Protein AF-A0A937LJG2-F1 (afdb_monomer)

Secondary structure (DSSP, 8-state):
--S--SSHHHHHHHHHHHHHHHTTTTS-HHHHHHHHHHTTS-HHHHHHHHTTSSPPPTTTHHHHHHHHHHHHHHTT--

Structure (mmCIF, N/CA/C/O backbone):
data_AF-A0A937LJG2-F1
#
_entry.id   AF-A0A937LJG2-F1
#
loop_
_atom_site.group_PDB
_atom_site.id
_atom_site.type_symbol
_atom_site.label_atom_id
_atom_site.label_alt_id
_atom_site.label_comp_id
_atom_site.label_asym_id
_atom_site.label_entity_id
_atom_site.label_seq_id
_atom_site.pdbx_PDB_ins_code
_atom_site.Cartn_x
_atom_site.Cartn_y
_atom_site.Cartn_z
_atom_site.occupancy
_atom_site.B_iso_or_equiv
_atom_site.auth_seq_id
_atom_site.auth_comp_id
_atom_site.auth_asym_id
_atom_site.auth_atom_id
_atom_site.pdbx_PDB_model_num
ATOM 1 N N . MET A 1 1 ? 13.971 -21.834 -7.014 1.00 49.81 1 MET A N 1
ATOM 2 C CA . MET A 1 1 ? 14.713 -21.292 -5.848 1.00 49.81 1 MET A CA 1
ATOM 3 C C . MET A 1 1 ? 14.646 -19.771 -5.976 1.00 49.81 1 MET A C 1
ATOM 5 O O . MET A 1 1 ? 15.243 -19.260 -6.901 1.00 49.81 1 MET A O 1
ATOM 9 N N . ARG A 1 2 ? 13.818 -18.990 -5.281 1.00 42.72 2 ARG A N 1
ATOM 10 C CA . ARG A 1 2 ? 13.587 -18.826 -3.841 1.00 42.72 2 ARG A CA 1
ATOM 11 C C . ARG A 1 2 ? 12.143 -18.317 -3.665 1.00 42.72 2 ARG A C 1
ATOM 13 O O . ARG A 1 2 ? 11.908 -17.118 -3.682 1.00 42.72 2 ARG A O 1
ATOM 20 N N . TRP A 1 3 ? 11.171 -19.217 -3.546 1.00 48.81 3 TRP A N 1
ATOM 21 C CA . TRP A 1 3 ? 9.837 -18.826 -3.092 1.00 48.81 3 TRP A CA 1
ATOM 22 C C . TRP A 1 3 ? 9.892 -18.634 -1.578 1.00 48.81 3 TRP A C 1
ATOM 24 O O . TRP A 1 3 ? 10.338 -19.531 -0.867 1.00 48.81 3 TRP A O 1
ATOM 34 N N . ALA A 1 4 ? 9.469 -17.463 -1.106 1.00 54.38 4 ALA A N 1
ATOM 35 C CA . ALA A 1 4 ? 9.038 -17.239 0.269 1.00 54.38 4 ALA A CA 1
ATOM 36 C C . ALA A 1 4 ? 10.000 -17.742 1.366 1.00 54.38 4 ALA A C 1
ATOM 38 O O . ALA A 1 4 ? 9.677 -18.647 2.140 1.00 54.38 4 ALA A O 1
ATOM 39 N N . SER A 1 5 ? 11.162 -17.103 1.533 1.00 46.53 5 SER A N 1
ATOM 40 C CA . SER A 1 5 ? 11.898 -17.251 2.797 1.00 46.53 5 SER A CA 1
ATOM 41 C C . SER A 1 5 ? 11.245 -16.413 3.902 1.00 46.53 5 SER A C 1
ATOM 43 O O . SER A 1 5 ? 11.691 -15.326 4.243 1.00 46.53 5 SER A O 1
ATOM 45 N N . ARG A 1 6 ? 10.163 -16.990 4.440 1.00 50.38 6 ARG A N 1
ATOM 46 C CA . ARG A 1 6 ? 9.860 -17.137 5.872 1.00 50.38 6 ARG A CA 1
ATOM 47 C C . ARG A 1 6 ? 9.821 -15.843 6.704 1.00 50.38 6 ARG A C 1
ATOM 49 O O . ARG A 1 6 ? 10.785 -15.523 7.388 1.00 50.38 6 ARG A O 1
ATOM 56 N N . ARG A 1 7 ? 8.641 -15.200 6.694 1.00 53.78 7 ARG A N 1
ATOM 57 C CA . ARG A 1 7 ? 8.022 -14.251 7.665 1.00 53.78 7 ARG A CA 1
ATOM 58 C C . ARG A 1 7 ? 7.509 -12.954 7.033 1.00 53.78 7 ARG A C 1
ATOM 60 O O . ARG A 1 7 ? 6.358 -12.615 7.256 1.00 53.78 7 ARG A O 1
ATOM 67 N N . GLY A 1 8 ? 8.277 -12.322 6.145 1.00 54.62 8 GLY A N 1
ATOM 68 C CA . GLY A 1 8 ? 7.911 -11.002 5.606 1.00 54.62 8 GLY A CA 1
ATOM 69 C C . GLY A 1 8 ? 6.728 -10.971 4.627 1.00 54.62 8 GLY A C 1
ATOM 70 O O . GLY A 1 8 ? 6.088 -9.935 4.497 1.00 54.62 8 GLY A O 1
ATOM 71 N N . LEU A 1 9 ? 6.417 -12.085 3.953 1.00 65.38 9 LEU A N 1
ATOM 72 C CA . LEU A 1 9 ? 5.359 -12.139 2.928 1.00 65.38 9 LEU A CA 1
ATOM 73 C C . LEU A 1 9 ? 3.950 -12.235 3.527 1.00 65.38 9 LEU A C 1
ATOM 75 O O . LEU A 1 9 ? 3.027 -11.654 2.982 1.00 65.38 9 LEU A O 1
ATOM 79 N N . LEU A 1 10 ? 3.790 -12.910 4.669 1.00 71.44 10 LEU A N 1
ATOM 80 C CA . LEU A 1 10 ? 2.495 -12.993 5.353 1.00 71.44 10 LEU A CA 1
ATOM 81 C C . LEU A 1 10 ? 2.159 -11.676 6.062 1.00 71.44 10 LEU A C 1
ATOM 83 O O . LEU A 1 10 ? 1.019 -11.234 6.046 1.00 71.44 10 LEU A O 1
ATOM 87 N N . GLU A 1 11 ? 3.170 -11.017 6.636 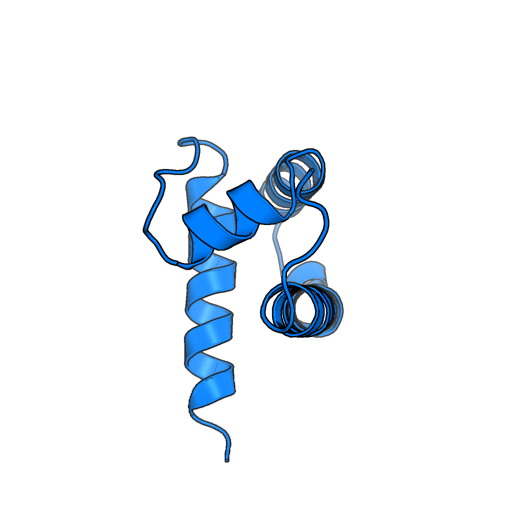1.00 75.31 11 GLU A N 1
ATOM 88 C CA . GLU A 1 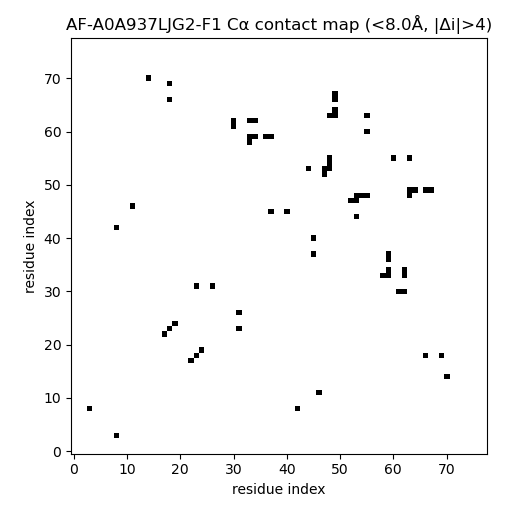11 ? 3.029 -9.652 7.153 1.00 75.31 11 GLU A CA 1
ATOM 89 C C . GLU A 1 11 ? 2.690 -8.665 6.032 1.00 75.31 11 GLU A C 1
ATOM 91 O O . GLU A 1 11 ? 1.885 -7.767 6.247 1.00 75.31 11 GLU A O 1
ATOM 96 N N . LEU A 1 12 ? 3.278 -8.835 4.840 1.00 77.31 12 LEU A N 1
ATOM 97 C CA . LEU A 1 12 ? 2.951 -8.028 3.667 1.00 77.31 12 LEU A CA 1
ATOM 98 C C . LEU A 1 12 ? 1.516 -8.276 3.197 1.00 77.31 12 LEU A C 1
ATOM 100 O O . LEU A 1 12 ? 0.810 -7.308 2.956 1.00 77.31 12 LEU A O 1
ATOM 104 N N . ASP A 1 13 ? 1.092 -9.535 3.092 1.00 79.62 13 ASP A N 1
ATOM 105 C CA . ASP A 1 13 ? -0.256 -9.910 2.655 1.00 79.62 13 ASP A CA 1
ATOM 106 C C . ASP A 1 13 ? -1.330 -9.377 3.613 1.00 79.62 13 ASP A C 1
ATOM 108 O O . ASP A 1 13 ? -2.247 -8.684 3.184 1.00 79.62 13 ASP A O 1
ATOM 112 N N . LEU A 1 14 ? -1.148 -9.570 4.926 1.00 80.75 14 LEU A N 1
ATOM 113 C CA . LEU A 1 14 ? -2.030 -8.997 5.948 1.00 80.75 14 LEU A CA 1
ATOM 114 C C . LEU A 1 14 ? -2.077 -7.473 5.860 1.00 80.75 14 LEU A C 1
ATOM 116 O O . LEU A 1 14 ? -3.142 -6.870 5.919 1.00 80.75 14 LEU A O 1
ATOM 120 N N . PHE A 1 15 ? -0.918 -6.845 5.692 1.00 80.94 15 PHE A N 1
ATOM 121 C CA . PHE A 1 15 ? -0.811 -5.399 5.630 1.00 80.94 15 PHE A CA 1
ATOM 122 C C . PHE A 1 15 ? -1.439 -4.805 4.359 1.00 80.94 15 PHE A C 1
ATOM 124 O O . PHE A 1 15 ? -2.126 -3.786 4.429 1.00 80.94 15 PHE A O 1
ATOM 131 N N . LEU A 1 16 ? -1.224 -5.437 3.203 1.00 83.12 16 LEU A N 1
ATOM 132 C CA . LEU A 1 16 ? -1.875 -5.074 1.946 1.00 83.12 16 LEU A CA 1
ATOM 133 C C . LEU A 1 16 ? -3.382 -5.318 2.029 1.00 83.12 16 LEU A C 1
ATOM 135 O O . LEU A 1 16 ? -4.144 -4.481 1.553 1.00 83.12 16 LEU A O 1
ATOM 139 N N . GLY A 1 17 ? -3.809 -6.406 2.672 1.00 83.94 17 GLY A N 1
ATOM 140 C CA . GLY A 1 17 ? -5.210 -6.705 2.947 1.00 83.94 17 GLY A CA 1
ATOM 141 C C . GLY A 1 17 ? -5.882 -5.618 3.785 1.00 83.94 17 GLY A C 1
ATOM 142 O O . GLY A 1 17 ? -6.922 -5.100 3.384 1.00 83.94 17 GLY A O 1
ATOM 143 N N . ASP A 1 18 ? -5.262 -5.202 4.892 1.00 85.06 18 ASP A N 1
ATOM 144 C CA . ASP A 1 18 ? -5.745 -4.107 5.744 1.00 85.06 18 ASP A CA 1
ATOM 145 C C . ASP A 1 18 ? -5.786 -2.775 4.978 1.00 85.06 18 ASP A C 1
ATOM 147 O O . ASP A 1 18 ? -6.798 -2.072 4.968 1.00 85.06 18 ASP A O 1
ATOM 151 N N . PHE A 1 19 ? -4.722 -2.453 4.238 1.00 85.75 19 PHE A N 1
ATOM 152 C CA . PHE A 1 19 ? -4.687 -1.263 3.389 1.00 85.75 19 PHE A CA 1
ATOM 153 C C . PHE A 1 19 ? -5.817 -1.276 2.346 1.00 85.75 19 PHE A C 1
ATOM 155 O O . PHE A 1 19 ? -6.471 -0.257 2.122 1.00 85.75 19 PHE A O 1
ATOM 162 N N . VAL A 1 20 ? -6.107 -2.425 1.731 1.00 85.38 20 VAL A N 1
ATOM 163 C CA . VAL A 1 20 ? -7.219 -2.554 0.780 1.00 85.38 20 VAL A CA 1
ATOM 164 C C . VAL A 1 20 ? -8.582 -2.477 1.462 1.00 85.38 20 VAL A C 1
ATOM 166 O O . VAL A 1 20 ? -9.514 -1.892 0.918 1.00 85.38 20 VAL A O 1
ATOM 169 N N . ALA A 1 21 ? -8.726 -3.005 2.669 1.00 86.75 21 ALA A N 1
ATOM 170 C CA . ALA A 1 21 ? -9.984 -2.918 3.394 1.00 86.75 21 ALA A CA 1
ATOM 171 C C . ALA A 1 21 ? -10.299 -1.475 3.834 1.00 86.75 21 ALA A C 1
ATOM 173 O O . ALA A 1 21 ? -11.440 -1.026 3.709 1.00 86.75 21 ALA A O 1
ATOM 174 N N . TYR A 1 22 ? -9.297 -0.733 4.317 1.00 85.06 22 TYR A N 1
ATOM 175 C CA . TYR A 1 22 ? -9.506 0.552 4.997 1.00 85.06 22 TYR A CA 1
ATOM 176 C C . TYR A 1 22 ? -9.109 1.794 4.189 1.00 85.06 22 TYR A C 1
ATOM 178 O O . TYR A 1 22 ? -9.726 2.850 4.372 1.00 85.06 22 TYR A O 1
ATOM 186 N N . GLU A 1 23 ? -8.095 1.702 3.327 1.00 85.38 23 GLU A N 1
ATOM 187 C CA . GLU A 1 23 ? -7.552 2.838 2.568 1.00 85.38 23 GLU A CA 1
ATOM 188 C C . GLU A 1 23 ? -7.979 2.808 1.097 1.00 85.38 23 GLU A C 1
ATOM 190 O O . GLU A 1 23 ? -8.402 3.825 0.557 1.00 85.38 23 GLU A O 1
ATOM 195 N N . TYR A 1 24 ? -7.983 1.641 0.447 1.00 84.19 24 TYR A N 1
ATOM 196 C CA . TYR A 1 24 ? -8.401 1.519 -0.956 1.00 84.19 24 TYR A CA 1
ATOM 197 C C . TYR A 1 24 ? -9.774 2.125 -1.299 1.00 84.19 24 TYR A C 1
ATOM 199 O O . TYR A 1 24 ? -9.868 2.770 -2.347 1.00 84.19 24 TYR A O 1
ATOM 207 N N . PRO A 1 25 ? -10.842 2.017 -0.478 1.00 86.19 25 PRO A N 1
ATOM 208 C CA . PRO A 1 25 ? -12.093 2.719 -0.771 1.00 86.19 25 PRO A CA 1
ATOM 209 C C . PRO A 1 25 ? -11.959 4.251 -0.743 1.00 86.19 25 PRO A C 1
ATOM 211 O O . PRO A 1 25 ? -12.692 4.920 -1.470 1.00 86.19 25 PRO A O 1
ATOM 214 N N . LYS A 1 26 ? -11.013 4.795 0.034 1.00 86.19 26 LYS A N 1
ATOM 215 C CA . LYS A 1 26 ? -10.731 6.236 0.163 1.00 86.19 26 LYS A CA 1
ATOM 216 C C . LYS A 1 26 ? -9.795 6.762 -0.928 1.00 86.19 26 LYS A C 1
ATOM 218 O O . LYS A 1 26 ? -9.749 7.969 -1.160 1.00 86.19 26 LYS A O 1
ATOM 223 N N . LEU A 1 27 ? -9.068 5.877 -1.615 1.00 85.50 27 LEU A N 1
ATOM 224 C CA . LEU A 1 27 ? -8.183 6.248 -2.718 1.00 85.50 27 LEU A CA 1
ATOM 225 C C . LEU A 1 27 ? -8.962 6.806 -3.918 1.00 85.50 27 LEU A C 1
ATOM 227 O O . LEU A 1 27 ? -10.029 6.312 -4.301 1.00 85.50 27 LEU A O 1
ATOM 231 N N . SER A 1 28 ? -8.353 7.795 -4.572 1.00 89.19 28 SER A N 1
ATOM 232 C CA . SER A 1 28 ? -8.820 8.325 -5.856 1.00 89.19 28 SER A CA 1
ATOM 233 C C . SER A 1 28 ? -8.675 7.294 -6.981 1.00 89.19 28 SER A C 1
ATOM 235 O O . SER A 1 28 ? -7.877 6.361 -6.891 1.00 89.19 28 SER A O 1
ATOM 237 N N . MET A 1 29 ? -9.430 7.469 -8.070 1.00 87.75 29 MET A N 1
ATOM 238 C CA . MET A 1 29 ? -9.412 6.545 -9.216 1.00 87.75 29 MET A CA 1
ATOM 239 C C . MET A 1 29 ? -8.010 6.368 -9.824 1.00 87.75 29 MET A C 1
ATOM 241 O O . MET A 1 29 ? -7.654 5.253 -10.195 1.00 87.75 29 MET A O 1
ATOM 245 N N . ASP A 1 30 ? -7.205 7.432 -9.851 1.00 87.75 30 ASP A N 1
ATOM 246 C CA . ASP A 1 30 ? -5.808 7.406 -10.307 1.00 87.75 30 ASP A CA 1
ATOM 247 C C . ASP A 1 30 ? -4.932 6.483 -9.437 1.00 87.75 30 ASP A C 1
ATOM 249 O O . ASP A 1 30 ? -4.287 5.561 -9.933 1.00 87.75 30 ASP A O 1
ATOM 253 N N . MET A 1 31 ? -5.029 6.621 -8.112 1.00 86.25 31 MET A N 1
ATOM 254 C CA . MET A 1 31 ? -4.319 5.758 -7.161 1.00 86.25 31 MET A CA 1
ATOM 255 C C . MET A 1 31 ? -4.788 4.303 -7.212 1.00 86.25 31 MET A C 1
ATOM 257 O O . MET A 1 31 ? -3.987 3.392 -7.018 1.00 86.25 31 MET A O 1
ATOM 261 N N . LYS A 1 32 ? -6.070 4.054 -7.505 1.00 88.31 32 LYS A N 1
ATOM 262 C CA . LYS A 1 3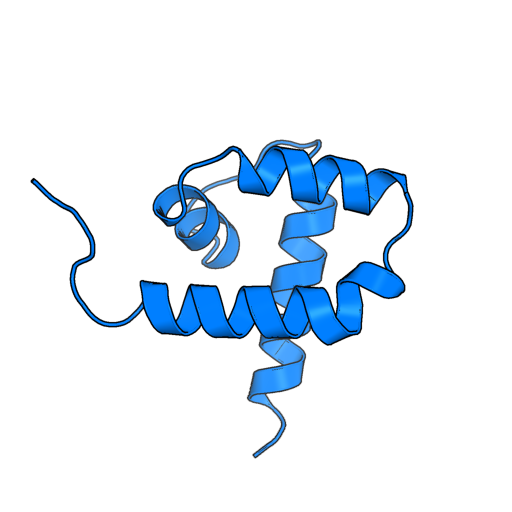2 ? -6.578 2.689 -7.724 1.00 88.31 32 LYS A CA 1
ATOM 263 C C . LYS A 1 32 ? -5.970 2.054 -8.974 1.00 88.31 32 LYS A C 1
ATOM 265 O O . LYS A 1 32 ? -5.680 0.858 -8.951 1.00 88.31 32 LYS A O 1
ATOM 270 N N . ALA A 1 33 ? -5.760 2.829 -10.039 1.00 89.38 33 ALA A N 1
ATOM 271 C CA . ALA A 1 33 ? -5.077 2.357 -11.241 1.00 89.38 33 ALA A CA 1
ATOM 272 C C . ALA A 1 33 ? -3.600 2.045 -10.951 1.00 89.38 33 ALA A C 1
ATOM 274 O O . ALA A 1 33 ? -3.144 0.945 -11.257 1.00 89.38 33 ALA A O 1
ATOM 275 N N . GLN A 1 34 ? -2.901 2.945 -10.252 1.00 87.56 34 GLN A N 1
ATOM 276 C CA . GLN A 1 34 ? -1.516 2.737 -9.810 1.00 87.56 34 GLN A CA 1
ATOM 277 C C . GLN A 1 34 ? -1.382 1.516 -8.895 1.00 87.56 34 GLN A C 1
ATOM 279 O O . GLN A 1 34 ? -0.457 0.726 -9.038 1.00 87.56 34 GLN A O 1
ATOM 284 N N . TYR A 1 35 ? -2.327 1.308 -7.974 1.00 86.56 35 TYR A N 1
ATOM 285 C CA . TYR A 1 35 ? -2.348 0.121 -7.120 1.00 86.56 35 TYR A CA 1
ATOM 286 C C . TYR A 1 35 ? -2.496 -1.167 -7.937 1.00 86.56 35 TYR A C 1
ATOM 288 O O . TYR A 1 35 ? -1.829 -2.160 -7.667 1.00 86.56 35 TYR A O 1
ATOM 296 N N . LYS A 1 36 ? -3.353 -1.155 -8.961 1.00 86.19 36 LYS A N 1
ATOM 297 C CA . LYS A 1 36 ? -3.561 -2.311 -9.840 1.00 86.19 36 LYS A CA 1
ATOM 298 C C . LYS A 1 36 ? -2.309 -2.638 -10.661 1.00 86.19 36 LYS A C 1
ATOM 300 O O . LYS A 1 36 ? -1.983 -3.807 -10.849 1.00 86.19 36 LYS A O 1
ATOM 305 N N . GLU A 1 37 ? -1.590 -1.612 -11.101 1.00 87.62 37 GLU A N 1
ATOM 306 C CA . GLU A 1 37 ? -0.292 -1.752 -11.765 1.00 87.62 37 GLU A CA 1
ATOM 307 C C . GLU A 1 37 ? 0.781 -2.280 -10.797 1.00 87.62 37 GLU A C 1
ATOM 309 O O . GLU A 1 37 ? 1.502 -3.225 -11.117 1.00 87.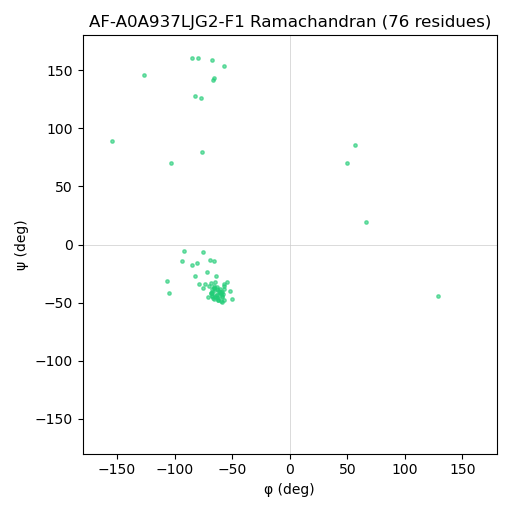62 37 GLU A O 1
ATOM 314 N N . LEU A 1 38 ? 0.804 -1.778 -9.559 1.00 85.75 38 LEU A N 1
ATOM 315 C CA . LEU A 1 38 ? 1.674 -2.281 -8.495 1.00 85.75 38 LEU A CA 1
ATOM 316 C C . LEU A 1 38 ? 1.412 -3.766 -8.191 1.00 85.75 38 LEU A C 1
ATOM 318 O O . LEU A 1 38 ? 2.365 -4.530 -8.092 1.00 85.75 38 LEU A O 1
ATOM 322 N N . MET A 1 39 ? 0.148 -4.197 -8.133 1.00 84.12 39 MET A N 1
ATOM 323 C CA . MET A 1 39 ? -0.252 -5.605 -7.946 1.00 84.12 39 MET A CA 1
ATOM 324 C C . MET A 1 39 ? 0.140 -6.527 -9.110 1.00 84.12 39 MET A C 1
ATOM 326 O O . MET A 1 39 ? 0.091 -7.745 -8.974 1.00 84.12 39 MET A O 1
ATOM 330 N N . THR A 1 40 ? 0.516 -5.969 -10.263 1.00 85.12 40 THR A N 1
ATOM 331 C CA . THR A 1 40 ? 1.048 -6.749 -11.394 1.00 85.12 40 THR A CA 1
ATOM 332 C C . THR A 1 40 ? 2.538 -7.073 -11.199 1.00 85.12 40 THR A C 1
ATOM 334 O O . THR A 1 40 ? 3.082 -7.950 -11.869 1.00 85.12 40 THR A O 1
ATOM 337 N N . SER A 1 41 ? 3.209 -6.382 -10.272 1.00 82.19 41 SER A N 1
ATOM 338 C CA . SER A 1 41 ? 4.614 -6.604 -9.922 1.00 82.19 41 SER A CA 1
ATOM 339 C C . SER A 1 41 ? 4.771 -7.723 -8.890 1.00 82.19 41 SER A C 1
ATOM 341 O O . SER A 1 41 ? 3.835 -8.065 -8.173 1.00 82.19 41 SER A O 1
ATOM 343 N N . ALA A 1 42 ? 5.973 -8.294 -8.785 1.00 82.62 42 ALA A N 1
ATOM 344 C CA . ALA A 1 42 ? 6.243 -9.347 -7.811 1.00 82.62 42 ALA A CA 1
ATOM 345 C C . ALA A 1 42 ? 6.176 -8.820 -6.367 1.00 82.62 42 ALA A C 1
ATOM 347 O O . ALA A 1 42 ? 6.708 -7.751 -6.065 1.00 82.62 42 ALA A O 1
ATOM 348 N N . ASP A 1 43 ? 5.627 -9.614 -5.443 1.00 80.00 43 ASP A N 1
ATOM 349 C CA . ASP A 1 43 ? 5.517 -9.255 -4.018 1.00 80.00 43 ASP A CA 1
ATOM 350 C C . ASP A 1 43 ? 6.860 -8.867 -3.391 1.00 80.00 43 ASP A C 1
ATOM 352 O O . ASP A 1 43 ? 6.934 -8.017 -2.503 1.00 80.00 43 ASP A O 1
ATOM 356 N N . GLN A 1 44 ? 7.947 -9.480 -3.870 1.00 76.06 44 GLN A N 1
ATOM 357 C CA . GLN A 1 44 ? 9.300 -9.154 -3.437 1.00 76.06 44 GLN A CA 1
ATOM 358 C C . GLN A 1 44 ? 9.686 -7.720 -3.827 1.00 76.06 44 GLN A C 1
ATOM 360 O O . GLN A 1 44 ? 10.196 -6.991 -2.982 1.00 76.06 44 GLN A O 1
ATOM 365 N N . ASP A 1 45 ? 9.396 -7.293 -5.057 1.00 82.12 45 ASP A N 1
ATOM 366 C CA . ASP A 1 45 ? 9.644 -5.923 -5.517 1.00 82.12 45 ASP A CA 1
ATOM 367 C C . ASP A 1 45 ? 8.800 -4.910 -4.744 1.00 82.12 45 ASP A C 1
ATOM 369 O O . ASP A 1 45 ? 9.324 -3.895 -4.283 1.00 82.12 45 ASP A O 1
ATOM 373 N N . ILE A 1 46 ? 7.521 -5.225 -4.520 1.00 82.62 46 ILE A N 1
ATOM 374 C CA . ILE A 1 46 ? 6.624 -4.407 -3.697 1.00 82.62 46 ILE A CA 1
ATOM 375 C C . ILE A 1 46 ? 7.220 -4.243 -2.297 1.00 82.62 46 ILE A C 1
ATOM 377 O O . ILE A 1 46 ? 7.333 -3.126 -1.789 1.00 82.62 46 ILE A O 1
ATOM 381 N N . PHE A 1 47 ? 7.674 -5.337 -1.681 1.00 79.69 47 PHE A N 1
ATOM 382 C CA . PHE A 1 47 ? 8.309 -5.293 -0.370 1.00 79.69 47 PHE A CA 1
ATOM 383 C C . PHE A 1 47 ? 9.574 -4.422 -0.364 1.00 79.69 47 PHE A C 1
ATOM 385 O O . PHE A 1 47 ? 9.784 -3.644 0.569 1.00 79.69 47 PHE A O 1
ATOM 392 N N . GLU A 1 48 ? 10.411 -4.504 -1.399 1.00 84.69 48 GLU A N 1
ATOM 393 C CA . GLU A 1 48 ? 11.620 -3.684 -1.519 1.00 84.69 48 GLU A CA 1
ATOM 394 C C . GLU A 1 48 ? 11.314 -2.192 -1.715 1.00 84.69 48 GLU A C 1
ATOM 396 O O . GLU A 1 48 ? 11.990 -1.355 -1.103 1.00 84.69 48 GLU A O 1
ATOM 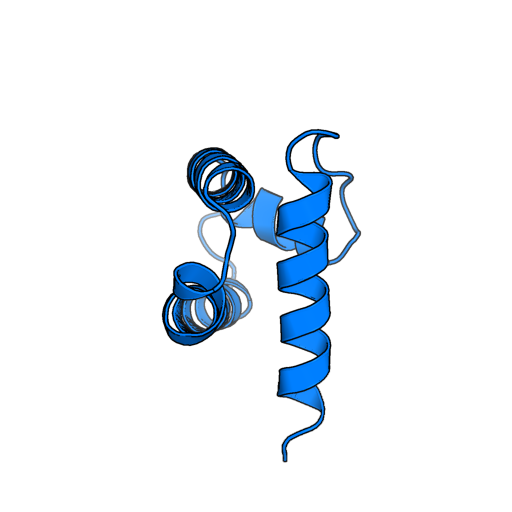401 N N . TRP A 1 49 ? 10.272 -1.849 -2.479 1.00 86.31 49 TRP A N 1
ATOM 402 C CA . TRP A 1 49 ? 9.768 -0.476 -2.611 1.00 86.31 49 TRP A CA 1
ATOM 403 C C . TRP A 1 49 ? 9.248 0.067 -1.278 1.00 86.31 49 TRP A C 1
ATOM 405 O O . TRP A 1 49 ? 9.608 1.171 -0.859 1.00 86.31 49 TRP A O 1
ATOM 415 N N . LEU A 1 50 ? 8.462 -0.732 -0.552 1.00 81.62 50 LEU A N 1
ATOM 416 C CA . LEU A 1 50 ? 7.919 -0.358 0.756 1.00 81.62 50 LEU A CA 1
ATOM 417 C C . LEU A 1 50 ? 9.008 -0.187 1.819 1.00 81.62 50 LEU A C 1
ATOM 419 O O . LEU A 1 50 ? 8.920 0.702 2.670 1.00 81.62 50 LEU A O 1
ATOM 423 N N . MET A 1 51 ? 10.054 -1.011 1.765 1.00 81.25 51 MET A N 1
ATOM 424 C CA . MET A 1 51 ? 11.224 -0.899 2.637 1.00 81.25 51 MET A CA 1
ATOM 425 C C . MET A 1 51 ? 12.153 0.259 2.243 1.00 81.25 51 MET A C 1
ATOM 427 O O . MET A 1 51 ? 13.106 0.534 2.971 1.00 81.25 51 MET A O 1
ATOM 431 N N . GLY A 1 52 ? 11.900 0.938 1.117 1.00 79.62 52 GLY A N 1
ATOM 432 C CA . GLY A 1 52 ? 12.770 1.988 0.584 1.00 79.62 52 GLY A CA 1
ATOM 433 C C . GLY A 1 52 ? 14.133 1.468 0.121 1.00 79.62 52 GLY A C 1
ATOM 434 O O . GLY A 1 52 ? 15.079 2.242 0.033 1.00 79.62 52 GLY A O 1
ATOM 435 N N . ARG A 1 53 ? 14.247 0.158 -0.133 1.00 79.62 53 ARG A N 1
ATOM 436 C CA . ARG A 1 53 ? 15.459 -0.480 -0.671 1.00 79.62 53 ARG A CA 1
ATOM 437 C C . ARG A 1 53 ? 15.545 -0.341 -2.184 1.00 79.62 53 ARG A C 1
ATOM 439 O O . ARG A 1 53 ? 16.642 -0.332 -2.730 1.00 79.62 53 ARG A O 1
ATOM 446 N N . LYS A 1 54 ? 14.393 -0.216 -2.840 1.00 79.62 54 LYS A N 1
ATOM 447 C CA . LYS A 1 54 ? 14.268 -0.027 -4.281 1.00 79.62 54 LYS A CA 1
ATOM 448 C C . LYS A 1 54 ? 13.417 1.209 -4.569 1.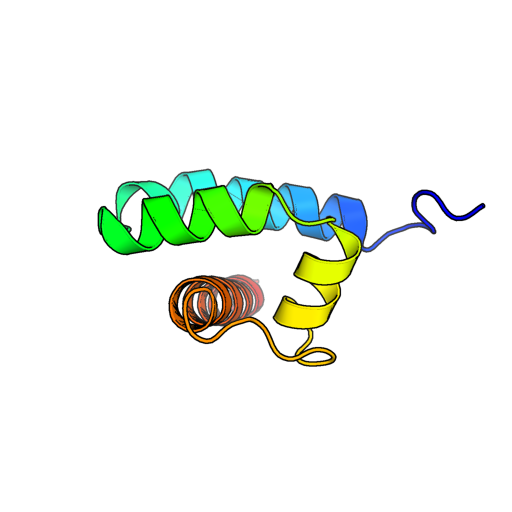00 79.62 54 LYS A C 1
ATOM 450 O O . LYS A 1 54 ? 12.486 1.511 -3.822 1.00 79.62 54 LYS A O 1
ATOM 455 N N . VAL A 1 55 ? 13.738 1.919 -5.646 1.00 78.06 55 VAL A N 1
ATOM 456 C CA . VAL A 1 55 ? 12.927 3.033 -6.154 1.00 78.06 55 VAL A CA 1
ATOM 457 C C . VAL A 1 55 ? 11.797 2.462 -7.009 1.00 78.06 55 VAL A C 1
ATOM 459 O O . VAL A 1 55 ? 12.036 1.620 -7.876 1.00 78.06 55 VAL A O 1
ATOM 462 N N . SER A 1 56 ? 10.568 2.872 -6.707 1.00 82.25 56 SER A N 1
ATOM 463 C CA . SER A 1 56 ? 9.394 2.598 -7.534 1.00 82.25 56 SER A CA 1
ATOM 464 C C . SER A 1 56 ? 9.334 3.564 -8.710 1.00 82.25 56 SER A C 1
ATOM 466 O O . SER A 1 56 ? 9.903 4.654 -8.650 1.00 82.25 56 SER A O 1
ATOM 468 N N . ASP A 1 57 ? 8.582 3.203 -9.743 1.00 82.81 57 ASP A N 1
ATOM 469 C CA . ASP A 1 57 ? 8.316 4.107 -10.857 1.00 82.81 57 ASP A CA 1
ATOM 470 C C . ASP A 1 57 ? 7.660 5.417 -10.401 1.00 82.81 57 ASP A C 1
ATOM 472 O O . ASP A 1 57 ? 6.964 5.470 -9.378 1.00 82.81 57 ASP A O 1
ATOM 476 N N . ALA A 1 58 ? 7.856 6.487 -11.174 1.00 81.81 58 ALA A N 1
ATOM 477 C CA . ALA A 1 58 ? 7.261 7.791 -10.875 1.00 81.81 58 ALA A CA 1
ATOM 478 C C . ALA A 1 58 ? 5.726 7.699 -10.782 1.00 81.81 58 ALA A C 1
ATOM 480 O O . ALA A 1 58 ? 5.120 8.339 -9.925 1.00 81.81 58 ALA A O 1
ATOM 481 N N . ALA A 1 59 ? 5.119 6.827 -11.594 1.00 83.50 59 ALA A N 1
ATOM 482 C CA . ALA A 1 59 ? 3.689 6.537 -11.573 1.00 83.50 59 ALA A CA 1
ATOM 483 C C . ALA A 1 59 ? 3.237 5.799 -10.298 1.00 83.50 59 ALA A C 1
ATOM 485 O O . ALA A 1 59 ? 2.141 6.036 -9.806 1.00 83.50 59 ALA A O 1
ATOM 486 N N . LEU A 1 60 ? 4.080 4.943 -9.713 1.00 84.81 60 LEU A N 1
ATOM 487 C CA . LEU A 1 60 ? 3.748 4.149 -8.519 1.00 84.81 60 LEU A CA 1
ATOM 488 C C . LEU A 1 60 ? 4.167 4.828 -7.206 1.00 84.81 60 LEU A C 1
ATOM 490 O O . LEU A 1 60 ? 3.729 4.449 -6.122 1.00 84.81 60 LEU A O 1
ATOM 494 N N . THR A 1 61 ? 5.003 5.859 -7.289 1.00 85.50 61 THR A N 1
ATOM 495 C CA . THR A 1 61 ? 5.479 6.652 -6.150 1.00 85.50 61 THR A CA 1
ATOM 496 C C . THR A 1 61 ? 4.360 7.145 -5.214 1.00 85.50 61 THR A C 1
ATOM 498 O O . THR A 1 61 ? 4.506 6.967 -3.997 1.00 85.50 61 THR A O 1
ATOM 501 N N . PRO A 1 62 ? 3.239 7.722 -5.697 1.00 86.88 62 PRO A N 1
ATOM 502 C CA . PRO A 1 62 ? 2.129 8.126 -4.827 1.00 86.88 62 PRO A CA 1
ATOM 503 C C . PRO A 1 62 ? 1.518 6.961 -4.036 1.00 86.88 62 PRO A C 1
ATOM 505 O O . PRO A 1 62 ? 1.389 7.066 -2.814 1.00 86.88 62 PRO A O 1
ATOM 508 N N . ILE A 1 63 ? 1.197 5.834 -4.685 1.00 87.81 63 ILE A N 1
ATOM 509 C CA . ILE A 1 63 ? 0.593 4.682 -3.999 1.00 87.81 63 ILE A CA 1
ATOM 510 C C . ILE A 1 63 ? 1.576 4.019 -3.024 1.00 87.81 63 ILE A C 1
ATOM 512 O O . ILE A 1 63 ? 1.210 3.712 -1.891 1.00 87.81 63 ILE A O 1
ATOM 516 N N . VAL A 1 64 ? 2.852 3.886 -3.402 1.00 87.62 64 VAL A N 1
ATOM 517 C CA . VAL A 1 64 ? 3.911 3.363 -2.522 1.00 87.62 64 VAL A CA 1
ATOM 518 C C . VAL A 1 64 ? 4.079 4.252 -1.288 1.00 87.62 64 VAL A C 1
ATOM 520 O O . VAL A 1 64 ? 4.246 3.748 -0.176 1.00 87.62 64 VAL A O 1
ATOM 523 N N . THR A 1 65 ? 3.996 5.573 -1.453 1.00 86.75 65 THR A N 1
ATOM 524 C CA . THR A 1 65 ? 4.080 6.525 -0.337 1.00 86.75 65 THR A CA 1
ATOM 525 C C . THR A 1 65 ? 2.876 6.412 0.595 1.00 86.75 65 THR A C 1
ATOM 527 O O . THR A 1 65 ? 3.070 6.347 1.809 1.00 86.75 65 THR A O 1
ATOM 530 N N . ALA A 1 66 ? 1.657 6.319 0.052 1.00 86.75 66 ALA A N 1
ATOM 531 C CA . ALA A 1 66 ? 0.435 6.141 0.838 1.00 86.75 66 ALA A CA 1
ATOM 532 C C . ALA A 1 66 ? 0.483 4.858 1.681 1.00 86.75 66 ALA A C 1
ATOM 534 O O . ALA A 1 66 ? 0.220 4.881 2.883 1.00 86.75 66 ALA A O 1
ATOM 535 N N . ILE A 1 67 ? 0.925 3.750 1.081 1.00 86.06 67 ILE A N 1
ATOM 536 C CA . ILE A 1 67 ? 1.093 2.478 1.786 1.00 86.06 67 ILE A CA 1
ATOM 537 C C . ILE A 1 67 ? 2.154 2.608 2.899 1.00 86.06 67 ILE A C 1
ATOM 539 O O . ILE A 1 67 ? 1.947 2.151 4.023 1.00 86.06 67 ILE A O 1
ATOM 543 N N . ARG A 1 68 ? 3.294 3.265 2.644 1.00 85.56 68 ARG A N 1
ATOM 544 C CA . ARG A 1 68 ? 4.331 3.4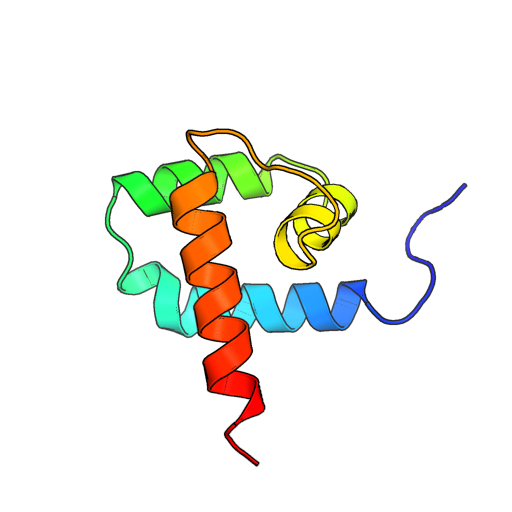87 3.675 1.00 85.56 68 ARG A CA 1
ATOM 545 C C . ARG A 1 68 ? 3.832 4.345 4.836 1.00 85.56 68 ARG A C 1
ATOM 547 O O . ARG A 1 68 ? 4.219 4.091 5.979 1.00 85.56 68 ARG A O 1
ATOM 554 N N . ASP A 1 69 ? 2.996 5.338 4.558 1.00 86.31 69 ASP A N 1
ATOM 555 C CA . ASP A 1 69 ? 2.394 6.173 5.592 1.00 86.31 69 ASP A CA 1
ATOM 556 C C . ASP A 1 69 ? 1.400 5.384 6.453 1.00 86.31 69 ASP A C 1
ATOM 558 O O . ASP A 1 69 ? 1.500 5.396 7.683 1.00 86.31 69 ASP A O 1
ATOM 562 N N . TYR A 1 70 ? 0.554 4.571 5.813 1.00 85.56 70 TYR A N 1
ATOM 563 C CA . TYR A 1 70 ? -0.361 3.667 6.503 1.00 85.56 70 TYR A CA 1
ATOM 564 C C . TYR A 1 70 ? 0.390 2.682 7.426 1.00 85.56 70 TYR A C 1
ATOM 566 O O . TYR A 1 70 ? 0.052 2.505 8.599 1.00 85.56 70 TYR A O 1
ATOM 574 N N . LYS A 1 71 ? 1.518 2.120 6.968 1.00 79.81 71 LYS A N 1
ATOM 575 C CA . LYS A 1 71 ? 2.381 1.256 7.803 1.00 79.81 71 LYS A CA 1
ATOM 576 C C . LYS A 1 71 ? 2.863 1.956 9.070 1.00 79.81 71 LYS A C 1
ATOM 578 O O . LYS A 1 71 ? 2.990 1.338 10.128 1.00 79.81 71 LYS A O 1
ATOM 583 N N . ARG A 1 72 ? 3.177 3.246 8.961 1.00 80.00 72 ARG A N 1
ATOM 584 C CA . ARG A 1 72 ? 3.670 4.059 10.073 1.00 80.00 72 ARG A CA 1
ATOM 585 C C . ARG A 1 72 ? 2.561 4.399 11.066 1.00 80.00 72 ARG A C 1
ATOM 587 O O . ARG A 1 72 ? 2.864 4.452 12.256 1.00 80.00 72 ARG A O 1
ATOM 594 N N . THR A 1 73 ? 1.320 4.592 10.612 1.00 80.56 73 THR A N 1
ATOM 595 C CA . THR A 1 73 ? 0.189 4.831 11.523 1.00 80.56 73 THR A CA 1
ATOM 596 C C . THR A 1 73 ? -0.194 3.567 12.295 1.00 80.56 73 THR A C 1
ATOM 598 O O . THR A 1 73 ? -0.272 3.607 13.522 1.00 80.56 73 THR A O 1
ATOM 601 N N . VAL A 1 74 ? -0.282 2.410 11.623 1.00 71.81 74 VAL A N 1
ATOM 602 C CA . VAL A 1 74 ? -0.647 1.130 12.263 1.00 71.81 74 VAL A CA 1
ATOM 603 C C . VAL A 1 74 ? 0.356 0.737 13.354 1.00 71.81 74 VAL A C 1
ATOM 605 O O . VAL A 1 74 ? -0.029 0.279 14.425 1.00 71.81 74 VAL A O 1
ATOM 608 N N . ARG A 1 75 ? 1.656 0.989 13.145 1.00 63.75 75 ARG A N 1
ATOM 609 C CA . ARG A 1 75 ? 2.707 0.628 14.114 1.00 63.75 75 ARG A CA 1
ATOM 610 C C . ARG A 1 75 ? 2.685 1.452 15.414 1.00 63.75 75 ARG A C 1
ATOM 612 O O . ARG A 1 75 ? 3.380 1.083 16.355 1.00 63.75 75 ARG A O 1
ATOM 619 N N . LYS A 1 76 ? 1.942 2.564 15.471 1.00 57.84 76 LYS A N 1
ATOM 620 C CA . LYS A 1 76 ? 1.782 3.385 16.686 1.00 57.84 76 LYS A CA 1
ATOM 621 C C . LYS A 1 76 ? 0.569 2.999 17.541 1.00 57.84 76 LYS A C 1
ATOM 623 O O . LYS A 1 76 ? 0.405 3.575 18.611 1.00 57.84 76 LYS A O 1
ATOM 628 N N . GLY A 1 77 ? -0.268 2.071 17.084 1.00 51.53 77 GLY A N 1
ATOM 629 C CA . GLY A 1 77 ? -1.453 1.621 17.810 1.00 51.53 77 GLY A CA 1
ATOM 630 C C . GLY A 1 77 ? -1.247 0.267 18.478 1.00 51.53 77 GLY A C 1
ATOM 631 O O . GLY A 1 77 ? -1.818 -0.707 18.004 1.00 51.53 77 GLY A O 1
ATOM 632 N N . TYR A 1 78 ? -0.428 0.201 19.529 1.0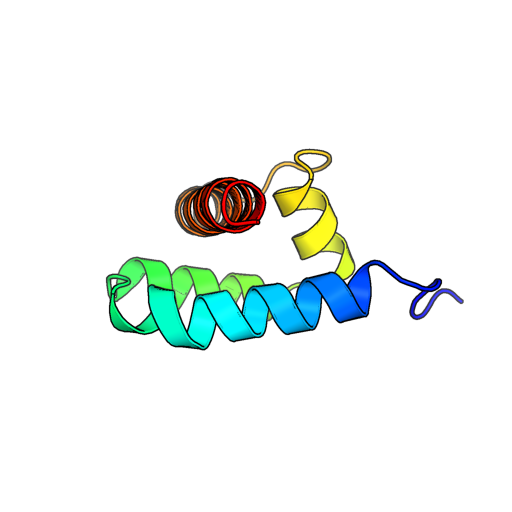0 44.00 78 TYR A N 1
ATOM 633 C CA . TYR A 1 78 ? -0.482 -0.829 20.578 1.00 44.00 78 TYR A CA 1
ATOM 634 C C . TYR A 1 78 ? 0.219 -0.325 21.840 1.00 44.00 78 TYR A C 1
ATOM 636 O O . TYR A 1 78 ? 1.287 0.315 21.693 1.00 44.00 78 TYR A O 1
#

Radius of gyration: 12.44 Å; Cα contacts (8 Å, |Δi|>4): 35; chains: 1; bounding box: 28×30×32 Å

pLDDT: mean 78.35, std 12.35, range [42.72, 89.38]

Solvent-accessible surface area (backbone atoms only — not comparable to full-atom values): 4704 Å² total; per-residue (Å²): 140,82,80,79,88,81,64,66,62,62,56,44,50,54,50,52,48,50,41,50,72,70,43,50,80,74,48,53,74,67,47,51,51,31,45,56,56,55,68,72,49,56,69,67,58,54,50,32,37,60,70,65,77,39,86,63,54,82,78,35,40,64,45,49,48,52,54,45,50,51,55,57,56,60,73,68,72,124

Foldseek 3Di:
DDPDPDDVLVVLVVLVVVCCVPPVVVDDPLLVVLVVVVVVDDSVVLSCLLVVVDPDDPSNVVNSVVSNVSVVVVVVPD

Nearest PDB structures (foldseek):
  6c12-assembly1_D  TM=7.757E-01  e=1.611E-02  Escherichia coli K-12

Sequence (78 aa):
MRWASRRGLLELDLFLGDFVAYEYPKLSMDMKAQYK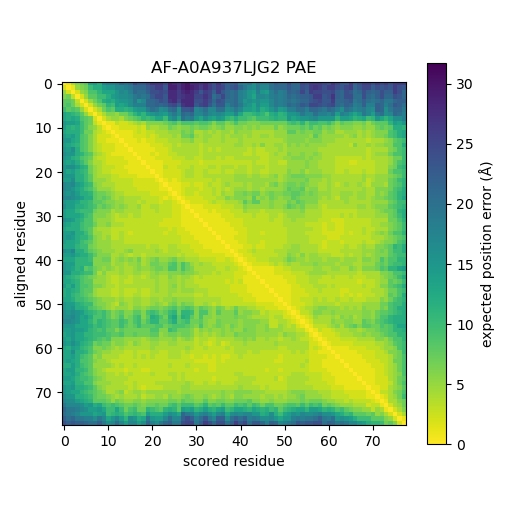ELMTSADQDIFEWLMGRKVSDAALTPIVTAIRDYKRTVRKGY

Mean predicted aligned error: 6.95 Å